Protein AF-A0A1H1KY16-F1 (afdb_monomer_lite)

Foldseek 3Di:
DPDPFFKKAFQQWAQDPPVQDRDTDHHGDIGTPLPDAPSRLVSVLVVCVVPVRRMDGVVVVSVVDDPVSRVVVVVVD

pLDDT: mean 85.92, std 14.25, range [41.53, 97.19]

Structure (mmCIF, N/CA/C/O backbone):
data_AF-A0A1H1KY16-F1
#
_entry.id   AF-A0A1H1KY16-F1
#
loop_
_atom_site.group_PDB
_atom_site.id
_atom_site.type_symbol
_atom_site.label_atom_id
_atom_site.label_alt_id
_atom_site.label_comp_id
_atom_site.label_asym_id
_atom_site.label_entity_id
_atom_site.label_seq_id
_atom_site.pdbx_PDB_ins_code
_atom_site.Cartn_x
_atom_site.Cartn_y
_atom_site.Cartn_z
_atom_site.occupancy
_atom_site.B_iso_or_equiv
_atom_site.auth_seq_id
_atom_site.auth_comp_id
_atom_site.auth_asym_id
_atom_site.auth_atom_id
_atom_site.pdbx_PDB_model_num
ATOM 1 N N . MET A 1 1 ? -25.738 -0.609 5.879 1.00 41.53 1 MET A N 1
ATOM 2 C CA . MET A 1 1 ? -25.206 -0.263 4.539 1.00 41.53 1 MET A CA 1
ATOM 3 C C . MET A 1 1 ? -24.119 -1.270 4.207 1.00 41.53 1 MET A C 1
ATOM 5 O O . MET A 1 1 ? -23.284 -1.497 5.067 1.00 41.53 1 MET A O 1
ATOM 9 N N . LYS A 1 2 ? -24.135 -1.918 3.034 1.00 48.12 2 LYS A N 1
ATOM 10 C CA . LYS A 1 2 ? -22.986 -2.729 2.598 1.00 48.12 2 LYS A CA 1
ATOM 11 C C . LYS A 1 2 ? -21.906 -1.752 2.134 1.00 48.12 2 LYS A C 1
ATOM 13 O O . LYS A 1 2 ? -22.039 -1.199 1.044 1.00 48.12 2 LYS A O 1
ATOM 18 N N . THR A 1 3 ? -20.906 -1.474 2.964 1.00 58.50 3 THR A N 1
ATOM 19 C CA . THR A 1 3 ? -19.683 -0.814 2.497 1.00 58.50 3 THR A CA 1
ATOM 20 C C . THR A 1 3 ? -19.088 -1.697 1.405 1.00 58.50 3 THR A C 1
ATOM 22 O O . THR A 1 3 ? -18.920 -2.907 1.577 1.00 58.50 3 THR A O 1
ATOM 25 N N . LYS A 1 4 ? -18.899 -1.133 0.208 1.00 73.88 4 LYS A N 1
ATOM 26 C CA . LYS A 1 4 ? -18.131 -1.816 -0.832 1.00 73.88 4 LYS A CA 1
ATOM 27 C C . LYS A 1 4 ? -16.705 -1.857 -0.309 1.00 73.88 4 LYS A C 1
ATOM 29 O O . LYS A 1 4 ? -16.075 -0.809 -0.300 1.00 73.88 4 LYS A O 1
ATOM 34 N N . ARG A 1 5 ? -16.237 -3.033 0.112 1.00 80.44 5 ARG A N 1
ATOM 35 C CA . ARG A 1 5 ? -14.838 -3.214 0.499 1.00 80.44 5 ARG A CA 1
ATOM 36 C C . ARG A 1 5 ? -13.936 -2.731 -0.626 1.00 80.44 5 ARG A C 1
ATOM 38 O O . ARG A 1 5 ? -14.135 -3.093 -1.791 1.00 80.44 5 ARG A O 1
ATOM 45 N N . GLU A 1 6 ? -12.988 -1.880 -0.271 1.00 91.62 6 GLU A N 1
ATOM 46 C CA . GLU A 1 6 ? -12.073 -1.255 -1.213 1.00 91.62 6 GLU A CA 1
ATOM 47 C C . GLU A 1 6 ? -10.702 -1.897 -1.080 1.00 91.62 6 GLU A C 1
ATOM 49 O O . GLU A 1 6 ? -10.198 -2.084 0.023 1.00 91.62 6 GLU A O 1
ATOM 54 N N . PHE A 1 7 ? -10.091 -2.219 -2.217 1.00 95.12 7 PHE A N 1
ATOM 55 C CA . PHE A 1 7 ? -8.845 -2.967 -2.240 1.00 95.12 7 PHE A CA 1
ATOM 56 C C . PHE A 1 7 ? -7.801 -2.317 -3.136 1.00 95.12 7 PHE A C 1
ATOM 58 O O . PHE A 1 7 ? -8.122 -1.672 -4.143 1.00 95.12 7 PHE A O 1
ATOM 65 N N . VAL A 1 8 ? -6.543 -2.573 -2.799 1.00 96.25 8 VAL A N 1
ATOM 66 C CA . VAL A 1 8 ? -5.387 -2.316 -3.656 1.00 96.25 8 VAL A CA 1
ATOM 67 C C . VAL A 1 8 ? -4.686 -3.634 -3.950 1.00 96.25 8 VAL A C 1
ATOM 69 O O . VAL A 1 8 ? -4.530 -4.482 -3.076 1.00 96.25 8 VAL A O 1
ATOM 72 N N . PHE A 1 9 ? -4.279 -3.809 -5.201 1.00 97.00 9 PHE A N 1
ATOM 73 C CA . PHE A 1 9 ? -3.612 -5.008 -5.679 1.00 97.00 9 PHE A CA 1
ATOM 74 C C . PHE A 1 9 ? -2.131 -4.744 -5.920 1.00 97.00 9 PHE A C 1
ATOM 76 O O . PHE A 1 9 ? -1.769 -3.776 -6.595 1.00 97.00 9 PHE A O 1
ATOM 83 N N . VAL A 1 10 ? -1.293 -5.632 -5.400 1.00 96.62 10 VAL A N 1
ATOM 84 C CA . VAL A 1 10 ? 0.164 -5.536 -5.455 1.00 96.62 10 VAL A CA 1
ATOM 85 C C . VAL A 1 10 ? 0.669 -6.193 -6.737 1.00 96.62 10 VAL A C 1
ATOM 87 O O . VAL A 1 10 ? 0.624 -7.410 -6.903 1.00 96.62 10 VAL A O 1
ATOM 90 N N . GLN A 1 11 ? 1.146 -5.378 -7.673 1.00 96.19 11 GLN A N 1
ATOM 91 C CA . GLN A 1 11 ? 1.610 -5.812 -8.995 1.00 96.19 11 GLN A CA 1
ATOM 92 C C . GLN A 1 11 ? 3.081 -6.244 -9.001 1.00 96.19 11 GLN A C 1
ATOM 94 O O . GLN A 1 11 ? 3.499 -7.040 -9.849 1.00 96.19 11 GLN A O 1
ATOM 99 N N . LYS A 1 12 ? 3.867 -5.743 -8.045 1.00 93.88 12 LYS A N 1
ATOM 100 C CA . LYS A 1 12 ? 5.281 -6.074 -7.844 1.00 93.88 12 LYS A CA 1
ATOM 101 C C . LYS A 1 12 ? 5.520 -6.337 -6.367 1.00 93.88 12 LYS A C 1
ATOM 103 O O . LYS A 1 12 ? 4.901 -5.678 -5.546 1.00 93.88 12 LYS A O 1
ATOM 108 N N . ALA A 1 13 ? 6.393 -7.288 -6.044 1.00 92.38 13 ALA A N 1
ATOM 109 C CA . ALA A 1 13 ? 6.727 -7.560 -4.652 1.00 92.38 13 ALA A CA 1
ATOM 110 C C . ALA A 1 13 ? 7.329 -6.304 -4.000 1.00 92.38 13 ALA A C 1
ATOM 112 O O . ALA A 1 13 ? 8.182 -5.648 -4.605 1.00 92.38 13 ALA A O 1
ATOM 113 N N . LEU A 1 14 ? 6.848 -5.968 -2.806 1.00 91.25 14 LEU A N 1
ATOM 114 C CA . LEU A 1 14 ? 7.241 -4.783 -2.055 1.00 91.25 14 LEU A CA 1
ATOM 115 C C . LEU A 1 14 ? 7.943 -5.213 -0.778 1.00 91.25 14 LEU A C 1
ATOM 117 O O . LEU A 1 14 ? 7.386 -5.967 0.016 1.00 91.25 14 LEU A O 1
ATOM 121 N N . PHE A 1 15 ? 9.144 -4.686 -0.576 1.00 87.94 15 PHE A N 1
ATOM 122 C CA . PHE A 1 15 ? 9.978 -5.019 0.567 1.00 87.94 15 PHE A CA 1
ATOM 123 C C . PHE A 1 15 ? 10.317 -3.741 1.313 1.00 87.94 15 PHE A C 1
ATOM 125 O O . PHE A 1 15 ? 10.970 -2.842 0.774 1.00 87.94 15 PHE A O 1
ATOM 132 N N . SER A 1 16 ? 9.878 -3.657 2.560 1.00 80.44 16 SER A N 1
ATOM 133 C CA . SER A 1 16 ? 10.382 -2.640 3.463 1.00 80.44 16 SER A CA 1
ATOM 134 C C . SER A 1 16 ? 11.780 -3.051 3.936 1.00 80.44 16 SER A C 1
ATOM 136 O O . SER A 1 16 ? 11.987 -4.204 4.318 1.00 80.44 16 SER A O 1
ATOM 138 N N . PRO A 1 17 ? 12.773 -2.145 3.920 1.00 70.62 17 PRO A N 1
ATOM 139 C CA . PRO A 1 17 ? 14.044 -2.424 4.562 1.00 70.62 17 PRO A CA 1
ATOM 140 C C . PRO A 1 17 ? 13.816 -2.665 6.062 1.00 70.62 17 PRO A C 1
ATOM 142 O O . PRO A 1 17 ? 13.128 -1.885 6.725 1.00 70.62 17 PRO A O 1
ATOM 145 N N . ILE A 1 18 ? 14.467 -3.707 6.587 1.00 59.56 18 ILE A N 1
ATOM 146 C CA . ILE A 1 18 ? 14.376 -4.219 7.974 1.00 59.56 18 ILE A CA 1
ATOM 147 C C . ILE A 1 18 ? 14.528 -3.105 9.038 1.00 59.56 18 ILE A C 1
ATOM 149 O O . ILE A 1 18 ? 14.059 -3.218 10.162 1.00 59.56 18 ILE A O 1
ATOM 153 N N . SER A 1 19 ? 15.151 -1.973 8.694 1.00 56.50 19 SER A N 1
ATOM 154 C CA . SER A 1 19 ? 15.344 -0.831 9.594 1.00 56.50 19 SER A CA 1
ATOM 155 C C . SER A 1 19 ? 14.126 0.081 9.796 1.00 56.50 19 SER A C 1
ATOM 157 O O . SER A 1 19 ? 14.187 0.953 10.662 1.00 56.50 19 SER A O 1
ATOM 159 N N . LYS A 1 20 ? 13.048 -0.052 9.008 1.00 59.44 20 LYS A N 1
ATOM 160 C CA . LYS A 1 20 ? 11.872 0.844 9.082 1.00 59.44 20 LYS A CA 1
ATOM 161 C C . LYS A 1 20 ? 10.542 0.124 9.287 1.00 59.44 20 LYS A C 1
ATOM 163 O O . LYS A 1 20 ? 9.624 0.721 9.845 1.00 59.44 20 LYS A O 1
ATOM 168 N N . SER A 1 21 ? 10.414 -1.114 8.818 1.00 59.56 21 SER A N 1
ATOM 169 C CA . SER A 1 21 ? 9.242 -1.982 9.011 1.00 59.56 21 SER A CA 1
ATOM 170 C C . SER A 1 21 ? 9.576 -3.377 8.478 1.00 59.56 21 SER A C 1
ATOM 172 O O . SER A 1 21 ? 10.218 -3.464 7.433 1.00 59.56 21 SER A O 1
ATOM 174 N N . ASP A 1 22 ? 9.090 -4.446 9.108 1.00 70.31 22 ASP A N 1
ATOM 175 C CA . ASP A 1 22 ? 9.230 -5.822 8.598 1.00 70.31 22 ASP A CA 1
ATOM 176 C C . ASP A 1 22 ? 8.068 -6.190 7.654 1.00 70.31 22 ASP A C 1
ATOM 178 O O . ASP A 1 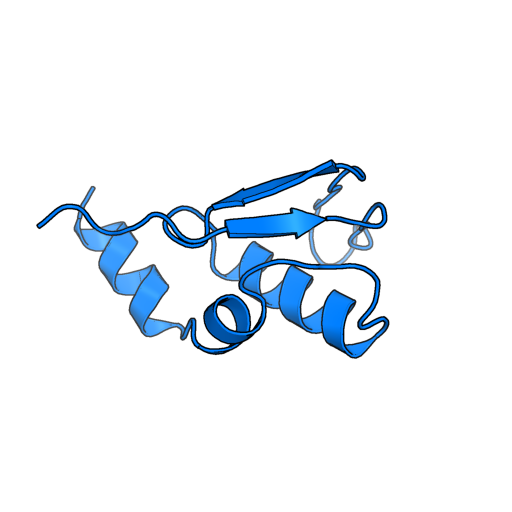22 ? 7.380 -7.194 7.836 1.00 70.31 22 ASP A O 1
ATOM 182 N N . PHE A 1 23 ? 7.793 -5.342 6.656 1.00 75.56 23 PHE A N 1
ATOM 183 C CA . PHE A 1 23 ? 6.785 -5.647 5.636 1.00 75.56 23 PHE A CA 1
ATOM 184 C C . PHE A 1 23 ? 7.434 -6.297 4.415 1.00 75.56 23 PHE A C 1
ATOM 186 O O . PHE A 1 23 ? 8.211 -5.663 3.701 1.00 75.56 23 PHE A O 1
ATOM 193 N N . ASP A 1 24 ? 7.046 -7.540 4.152 1.00 87.00 24 ASP A N 1
ATOM 194 C CA . ASP A 1 24 ? 7.221 -8.215 2.870 1.00 87.00 24 ASP A CA 1
ATOM 195 C C . ASP A 1 24 ? 5.829 -8.480 2.289 1.00 87.00 24 ASP A C 1
ATOM 197 O O . ASP A 1 24 ? 4.999 -9.156 2.905 1.00 87.00 24 ASP A O 1
ATOM 201 N N . ILE A 1 25 ? 5.548 -7.888 1.129 1.00 89.44 25 ILE A N 1
ATOM 202 C CA . ILE A 1 25 ? 4.272 -8.042 0.442 1.00 89.44 25 ILE A CA 1
ATOM 203 C C . ILE A 1 25 ? 4.527 -8.616 -0.943 1.00 89.44 25 ILE A C 1
ATOM 205 O O . ILE A 1 25 ? 4.962 -7.925 -1.867 1.00 89.44 25 ILE A O 1
ATOM 209 N N . GLY A 1 26 ? 4.200 -9.895 -1.098 1.00 91.44 26 GLY A N 1
ATO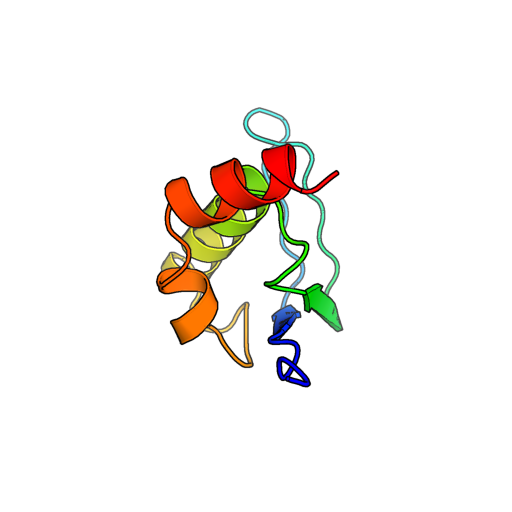M 210 C CA . GLY A 1 26 ? 4.349 -10.604 -2.360 1.00 91.44 26 GLY A CA 1
ATOM 211 C C . GLY A 1 26 ? 3.492 -10.025 -3.491 1.00 91.44 26 GLY A C 1
ATOM 212 O O . GLY A 1 26 ? 2.394 -9.497 -3.290 1.00 91.44 26 GLY A O 1
ATOM 213 N N . LYS A 1 27 ? 3.977 -10.190 -4.727 1.00 94.44 27 LYS A N 1
ATOM 214 C CA . LYS A 1 27 ? 3.184 -9.926 -5.934 1.00 94.44 27 LYS A CA 1
ATOM 215 C C . LYS A 1 27 ? 1.902 -10.764 -5.910 1.00 94.44 27 LYS A C 1
ATOM 217 O O . LYS A 1 27 ? 1.943 -11.962 -5.649 1.00 94.44 27 LYS A O 1
ATOM 222 N N . GLY A 1 28 ? 0.784 -10.143 -6.262 1.00 93.56 28 GLY A N 1
ATOM 223 C CA . GLY A 1 28 ? -0.534 -10.768 -6.250 1.00 93.56 28 GLY A CA 1
ATOM 224 C C . GLY A 1 28 ? -1.297 -10.582 -4.940 1.00 93.56 28 GLY A C 1
ATOM 225 O O . GLY A 1 28 ? -2.465 -10.960 -4.872 1.00 93.56 28 GLY A O 1
ATOM 226 N N . ALA A 1 29 ? -0.669 -9.990 -3.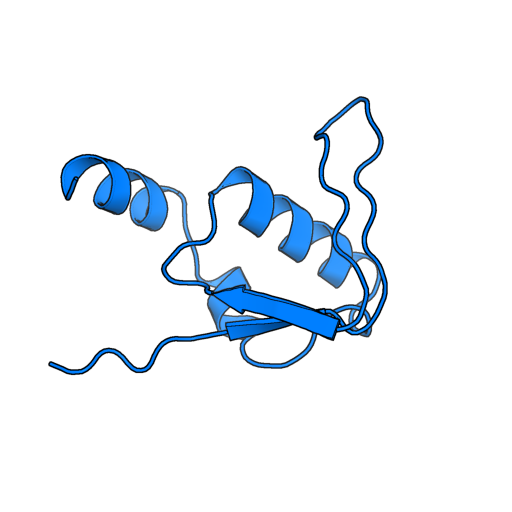918 1.00 94.50 29 ALA A N 1
ATOM 227 C CA . ALA A 1 29 ? -1.346 -9.664 -2.674 1.00 94.50 29 ALA A CA 1
ATOM 228 C C . ALA A 1 29 ? -2.464 -8.639 -2.895 1.00 94.50 29 ALA A C 1
ATOM 230 O O . ALA A 1 29 ? -2.387 -7.747 -3.747 1.00 94.50 29 ALA A O 1
ATOM 231 N N . LEU A 1 30 ? -3.505 -8.776 -2.080 1.00 95.19 30 LEU A N 1
ATOM 232 C CA . LEU A 1 30 ? -4.715 -7.978 -2.144 1.00 95.19 30 LEU A CA 1
ATOM 233 C C . LEU A 1 30 ? -4.903 -7.331 -0.771 1.00 95.19 30 LEU A C 1
ATOM 235 O O . LEU A 1 30 ? -5.136 -8.016 0.222 1.00 95.19 30 LEU A O 1
ATOM 239 N N . VAL A 1 31 ? -4.716 -6.016 -0.713 1.00 94.06 31 VAL A N 1
ATOM 240 C CA . VAL A 1 31 ? -4.743 -5.235 0.526 1.00 94.06 31 VAL A CA 1
ATOM 241 C C . VAL A 1 31 ? -6.130 -4.637 0.692 1.00 94.06 31 VAL A C 1
ATOM 243 O O . VAL A 1 31 ? -6.557 -3.836 -0.139 1.00 94.06 31 VAL A O 1
ATOM 246 N N . ASP A 1 32 ? -6.822 -5.021 1.762 1.00 94.31 32 ASP A N 1
ATOM 247 C CA . ASP A 1 32 ? -8.116 -4.454 2.149 1.00 94.31 32 ASP A CA 1
ATOM 248 C C . ASP A 1 32 ? -7.912 -3.107 2.851 1.00 94.31 32 ASP A C 1
ATOM 250 O O . ASP A 1 32 ? -7.324 -3.034 3.930 1.00 94.31 32 ASP A O 1
ATOM 254 N N . LEU A 1 33 ? -8.395 -2.025 2.241 1.00 93.44 33 LEU A N 1
ATOM 255 C CA . LEU A 1 33 ? -8.225 -0.669 2.761 1.00 93.44 33 LEU A CA 1
ATOM 256 C C . LEU A 1 33 ? -9.062 -0.399 4.022 1.00 93.44 33 LEU A C 1
ATOM 258 O O . LEU A 1 33 ? -8.796 0.578 4.732 1.00 93.44 33 LEU A O 1
ATOM 262 N N . GLU A 1 34 ? -10.047 -1.245 4.333 1.00 90.50 34 GLU A N 1
ATOM 263 C CA . GLU A 1 34 ? -10.813 -1.179 5.583 1.00 90.50 34 GLU A CA 1
ATOM 264 C C . GLU A 1 34 ? -10.056 -1.810 6.761 1.00 90.50 34 GLU A C 1
ATOM 266 O O . GLU A 1 34 ? -10.272 -1.404 7.899 1.00 90.50 34 GLU A O 1
ATOM 271 N N . LEU A 1 35 ? -9.135 -2.742 6.492 1.00 89.44 35 LEU A N 1
ATOM 272 C CA . LEU A 1 35 ? -8.393 -3.501 7.512 1.00 89.44 35 LEU A CA 1
ATOM 273 C C . LEU A 1 35 ? -6.891 -3.185 7.545 1.00 89.44 35 LEU A C 1
ATOM 275 O O . LEU A 1 35 ? -6.171 -3.657 8.421 1.00 89.44 35 LEU A O 1
ATOM 279 N N . VAL A 1 36 ? -6.396 -2.399 6.589 1.00 91.62 36 VAL A N 1
ATOM 280 C CA . VAL A 1 36 ? -4.994 -1.977 6.544 1.00 91.62 36 VAL A CA 1
ATOM 281 C C . VAL A 1 36 ? -4.640 -1.136 7.777 1.00 91.62 36 VAL A C 1
ATOM 283 O O . VAL A 1 36 ? -5.423 -0.287 8.209 1.00 91.62 36 VAL A O 1
ATOM 286 N N . THR A 1 37 ? -3.445 -1.354 8.325 1.00 90.94 37 THR A N 1
ATOM 287 C CA . THR A 1 37 ? -2.884 -0.528 9.403 1.00 90.94 37 THR A CA 1
ATOM 288 C C . THR A 1 37 ? -2.327 0.787 8.855 1.00 90.94 37 THR A C 1
ATOM 290 O O . THR A 1 37 ? -2.020 0.892 7.664 1.00 90.94 37 THR A O 1
ATOM 293 N N . GLU A 1 38 ? -2.155 1.794 9.719 1.00 91.81 38 GLU A N 1
ATOM 294 C CA . GLU A 1 38 ? -1.579 3.090 9.321 1.00 91.81 38 GLU A CA 1
ATOM 295 C C . GLU A 1 38 ? -0.184 2.908 8.705 1.00 91.81 38 GLU A C 1
ATOM 297 O O . GLU A 1 38 ? 0.059 3.351 7.583 1.00 91.81 38 GLU A O 1
ATOM 302 N N . ALA A 1 39 ? 0.694 2.158 9.381 1.00 90.56 39 ALA A N 1
ATOM 303 C CA . ALA A 1 39 ? 2.059 1.904 8.921 1.00 90.56 39 ALA A CA 1
ATOM 304 C C . ALA A 1 39 ? 2.104 1.208 7.549 1.00 90.56 39 ALA A C 1
ATOM 306 O O . ALA A 1 39 ? 2.891 1.586 6.680 1.00 90.56 39 ALA A O 1
ATOM 307 N N . LEU A 1 40 ? 1.232 0.221 7.324 1.00 91.75 40 LEU A N 1
ATOM 308 C CA . LEU A 1 40 ? 1.151 -0.476 6.043 1.00 91.75 40 LEU A CA 1
ATOM 309 C C . LEU A 1 40 ? 0.605 0.441 4.937 1.00 91.75 40 LEU A C 1
ATOM 311 O O . LEU A 1 40 ? 1.115 0.434 3.817 1.00 91.75 40 LEU A O 1
ATOM 315 N N . ALA A 1 41 ? -0.396 1.271 5.237 1.00 94.25 41 ALA A N 1
ATOM 316 C CA . ALA A 1 41 ? -0.928 2.232 4.277 1.00 94.25 41 ALA A CA 1
ATOM 317 C C . ALA A 1 41 ? 0.120 3.284 3.874 1.00 94.25 41 ALA A C 1
ATOM 319 O O . ALA A 1 41 ? 0.229 3.619 2.694 1.00 94.25 41 ALA A O 1
ATOM 320 N N . GLU A 1 42 ? 0.904 3.795 4.825 1.00 93.06 42 GLU A N 1
ATOM 321 C CA . GLU A 1 42 ? 2.007 4.721 4.545 1.00 93.06 42 GLU A CA 1
ATOM 322 C C . GLU A 1 42 ? 3.105 4.073 3.704 1.00 93.06 42 GLU A C 1
ATOM 324 O O . GLU A 1 42 ? 3.541 4.662 2.712 1.00 93.06 42 GLU A O 1
ATOM 329 N N . PHE A 1 43 ? 3.494 2.842 4.039 1.00 92.75 43 PHE A N 1
ATOM 330 C CA . PHE A 1 43 ? 4.446 2.070 3.248 1.00 92.75 43 PHE A CA 1
ATOM 331 C C . PHE A 1 43 ? 3.988 1.935 1.787 1.00 92.75 43 PHE A C 1
ATOM 333 O O . PHE A 1 43 ? 4.722 2.298 0.869 1.00 92.75 43 PHE A O 1
ATOM 340 N N . LEU A 1 44 ? 2.742 1.514 1.559 1.00 94.56 4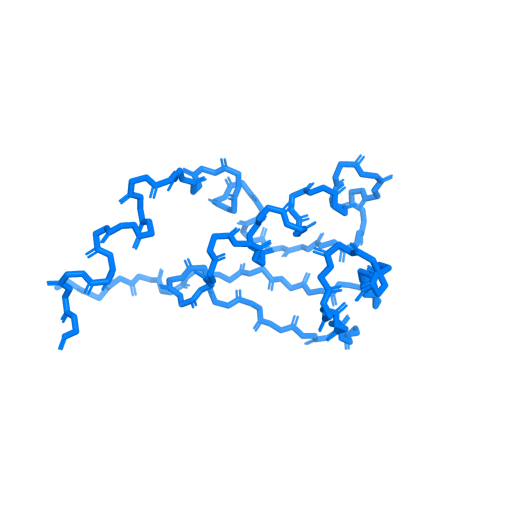4 LEU A N 1
ATOM 341 C CA . LEU A 1 44 ? 2.183 1.353 0.214 1.00 94.56 44 LEU A CA 1
ATOM 342 C C . LEU A 1 44 ? 2.125 2.676 -0.567 1.00 94.56 44 LEU A C 1
ATOM 344 O O . LEU A 1 44 ? 2.429 2.700 -1.760 1.00 94.56 44 LEU A O 1
ATOM 348 N N . LYS A 1 45 ? 1.774 3.791 0.090 1.00 95.56 45 LYS A N 1
ATOM 349 C CA 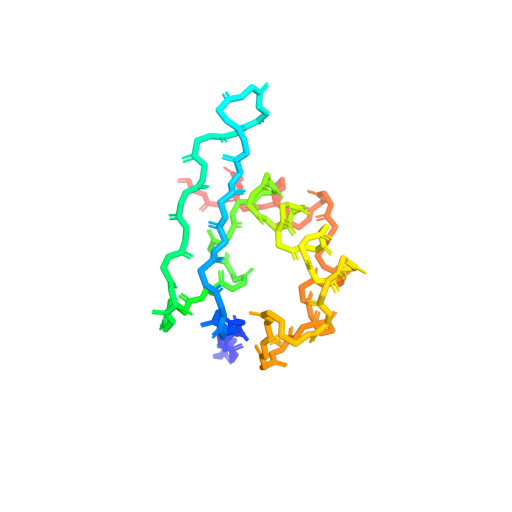. LYS A 1 45 ? 1.805 5.126 -0.537 1.00 95.56 45 LYS A CA 1
ATOM 350 C C . LYS A 1 45 ? 3.217 5.484 -0.997 1.00 95.56 45 LYS A C 1
ATOM 352 O O . LYS A 1 45 ? 3.385 5.968 -2.114 1.00 95.56 45 LYS A O 1
ATOM 357 N N . LEU A 1 46 ? 4.222 5.247 -0.153 1.00 94.12 46 LEU A N 1
ATOM 358 C CA . LEU A 1 46 ? 5.620 5.538 -0.472 1.00 94.12 46 LEU A CA 1
ATOM 359 C C . LEU A 1 46 ? 6.126 4.691 -1.641 1.00 94.12 46 LEU A C 1
ATOM 361 O O . LEU A 1 46 ? 6.760 5.233 -2.545 1.00 94.12 46 LEU A O 1
ATOM 365 N N . GLU A 1 47 ? 5.823 3.394 -1.657 1.00 94.31 47 GLU A N 1
ATOM 366 C CA . GLU A 1 47 ? 6.202 2.518 -2.770 1.00 94.31 47 GLU A CA 1
ATOM 367 C C . GLU A 1 47 ? 5.522 2.932 -4.080 1.00 94.31 47 GLU A C 1
ATOM 369 O O . GLU A 1 47 ? 6.178 2.988 -5.118 1.00 94.31 47 GLU A O 1
ATOM 374 N N . TYR A 1 48 ? 4.252 3.348 -4.038 1.00 95.69 48 TYR A N 1
ATOM 375 C CA . TYR A 1 48 ? 3.563 3.866 -5.222 1.00 95.69 48 TYR A CA 1
ATOM 376 C C . TYR A 1 48 ? 4.160 5.177 -5.751 1.00 95.69 48 TYR A C 1
ATOM 378 O O . TYR A 1 48 ? 4.210 5.393 -6.959 1.00 95.69 48 TYR A O 1
ATOM 386 N N . ILE A 1 49 ? 4.623 6.064 -4.863 1.00 95.69 49 ILE A N 1
ATOM 387 C CA . ILE A 1 49 ? 5.307 7.304 -5.266 1.00 95.69 49 ILE A CA 1
ATOM 388 C C . ILE A 1 49 ? 6.635 6.988 -5.969 1.00 95.69 49 ILE A C 1
ATOM 390 O O . ILE A 1 49 ? 6.993 7.676 -6.924 1.00 95.69 49 ILE A O 1
ATOM 394 N N . LYS A 1 50 ? 7.362 5.958 -5.515 1.00 94.06 50 LYS A N 1
ATOM 395 C CA . LYS A 1 50 ? 8.614 5.509 -6.148 1.00 94.06 50 LYS A CA 1
ATOM 396 C C . LYS A 1 50 ? 8.363 4.832 -7.494 1.00 94.06 50 LYS A C 1
ATOM 398 O O . LYS A 1 50 ? 9.106 5.065 -8.443 1.00 94.06 50 LYS A O 1
ATOM 403 N N . ASP A 1 51 ? 7.337 3.989 -7.561 1.00 95.44 51 ASP A N 1
ATOM 404 C CA . ASP A 1 51 ? 6.945 3.244 -8.752 1.00 95.44 51 ASP A CA 1
ATOM 405 C C . ASP A 1 51 ? 5.418 3.132 -8.834 1.00 95.44 51 ASP A C 1
ATOM 407 O O . ASP A 1 51 ? 4.798 2.270 -8.213 1.00 95.44 51 ASP A O 1
ATOM 411 N N . SER A 1 52 ? 4.795 3.954 -9.678 1.00 95.38 52 SER A N 1
ATOM 412 C CA . SER A 1 52 ? 3.338 3.959 -9.856 1.00 95.38 52 SER A CA 1
ATOM 413 C C . SER A 1 52 ? 2.787 2.686 -10.507 1.00 95.38 52 SER A C 1
ATOM 415 O O . SER A 1 52 ? 1.575 2.496 -10.565 1.00 95.38 52 SER A O 1
ATOM 417 N N . THR A 1 53 ? 3.651 1.788 -10.990 1.00 96.44 53 THR A N 1
ATOM 418 C CA . THR A 1 53 ? 3.249 0.496 -11.563 1.00 96.44 53 THR A CA 1
ATOM 419 C C . THR A 1 53 ? 3.262 -0.642 -10.542 1.00 96.44 53 THR A C 1
ATOM 421 O O . THR A 1 53 ? 2.884 -1.765 -10.882 1.00 96.44 53 THR A O 1
ATOM 424 N N . CYS A 1 54 ? 3.689 -0.391 -9.298 1.00 95.75 54 CYS A N 1
ATOM 425 C CA . CYS A 1 54 ? 3.779 -1.430 -8.271 1.00 95.75 54 CYS A CA 1
ATOM 426 C C . CYS A 1 54 ? 2.428 -1.767 -7.618 1.00 95.75 54 CYS A C 1
ATOM 428 O O . CYS A 1 54 ? 2.260 -2.884 -7.128 1.00 95.75 54 CYS A O 1
ATOM 430 N N . LEU A 1 55 ? 1.447 -0.857 -7.677 1.00 97.19 55 LEU A N 1
ATOM 431 C CA . LEU A 1 55 ? 0.085 -1.055 -7.175 1.00 97.19 55 LEU A CA 1
ATOM 432 C C . LEU A 1 55 ? -0.959 -0.775 -8.258 1.00 97.19 55 LEU A C 1
ATOM 434 O O . LEU A 1 55 ? -0.734 -0.018 -9.197 1.00 97.19 55 LEU A O 1
ATOM 438 N N . SER A 1 56 ? -2.140 -1.364 -8.099 1.00 95.75 56 SER A N 1
ATOM 439 C CA . SER A 1 56 ? -3.307 -1.120 -8.953 1.00 95.75 56 SER A CA 1
ATOM 440 C C . SER A 1 56 ? -4.610 -1.263 -8.161 1.00 95.75 56 SER A C 1
ATOM 442 O O . SER A 1 56 ? -4.595 -1.643 -6.991 1.00 95.75 56 SER A O 1
ATOM 444 N N . GLY A 1 57 ? -5.751 -0.958 -8.780 1.00 93.94 57 GLY A N 1
ATOM 445 C CA . GLY A 1 57 ? -7.046 -0.946 -8.097 1.00 93.94 57 GLY A CA 1
ATOM 446 C C . GLY A 1 57 ? -7.334 0.422 -7.485 1.00 93.94 57 GLY A C 1
ATOM 447 O O . GLY A 1 57 ? -7.120 1.446 -8.132 1.00 93.94 57 GLY A O 1
ATOM 448 N N . ASN A 1 58 ? -7.828 0.460 -6.248 1.00 95.12 58 ASN A N 1
ATOM 449 C CA . ASN A 1 58 ? -8.355 1.685 -5.648 1.00 95.12 58 ASN A CA 1
ATOM 450 C C . ASN A 1 58 ? -7.260 2.534 -4.969 1.00 95.12 58 ASN A C 1
ATOM 452 O O . ASN A 1 58 ? -7.352 2.906 -3.800 1.00 95.12 58 ASN A O 1
ATOM 456 N N . VAL A 1 59 ? -6.186 2.833 -5.707 1.00 96.00 59 VAL A N 1
ATOM 457 C CA . VAL A 1 59 ? -5.015 3.563 -5.189 1.00 96.00 59 VAL A CA 1
ATOM 458 C C . VAL A 1 59 ? -5.395 4.970 -4.721 1.00 96.00 59 VAL A C 1
ATOM 460 O O . VAL A 1 59 ? -4.900 5.433 -3.699 1.00 96.00 59 VAL A O 1
ATOM 463 N N . LEU A 1 60 ? -6.337 5.640 -5.39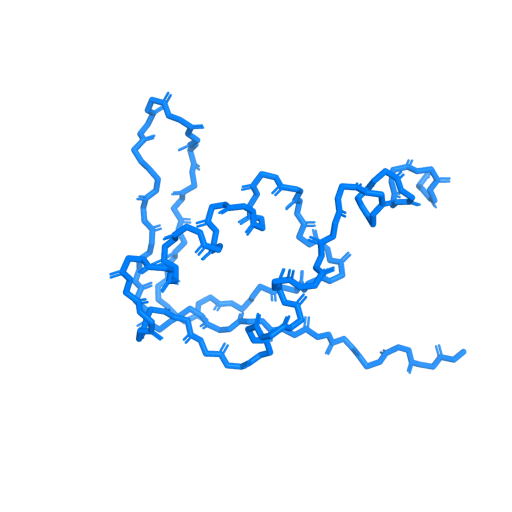1 1.00 95.62 60 LEU A N 1
ATOM 464 C CA . LEU A 1 60 ? -6.824 6.947 -4.939 1.00 95.62 60 LEU A CA 1
ATOM 465 C C . LEU A 1 60 ? -7.378 6.877 -3.510 1.00 95.62 60 LEU A C 1
ATOM 467 O O . LEU A 1 60 ? -7.090 7.749 -2.692 1.00 95.62 60 LEU A O 1
ATOM 471 N N . ARG A 1 61 ? -8.126 5.815 -3.190 1.00 95.50 61 ARG A N 1
ATOM 472 C CA . ARG A 1 61 ? -8.664 5.609 -1.848 1.00 95.50 61 ARG A CA 1
ATOM 473 C C . ARG A 1 61 ? -7.563 5.389 -0.816 1.00 95.50 61 ARG A C 1
ATOM 475 O O . ARG A 1 61 ? -7.647 5.961 0.267 1.00 95.50 61 ARG A O 1
ATOM 482 N N . LEU A 1 62 ? -6.516 4.634 -1.158 1.00 96.00 62 LEU A N 1
ATOM 483 C CA . LEU A 1 62 ? -5.333 4.479 -0.305 1.00 96.00 62 LEU A CA 1
ATOM 484 C C . LEU A 1 62 ? -4.759 5.853 0.079 1.00 96.00 62 LEU A C 1
ATOM 486 O O . LEU A 1 62 ? -4.499 6.094 1.255 1.00 96.00 62 LEU A O 1
ATOM 490 N N . PHE A 1 63 ? -4.640 6.784 -0.874 1.00 96.31 63 PHE A N 1
ATOM 491 C CA . PHE A 1 63 ? -4.172 8.155 -0.616 1.00 96.31 63 PHE A CA 1
ATOM 492 C C . PHE A 1 63 ? -5.151 9.020 0.192 1.00 96.31 63 PHE A C 1
ATOM 494 O O . PHE A 1 63 ? -4.720 9.972 0.840 1.00 96.31 63 PHE A O 1
ATOM 501 N N . GLN A 1 64 ? -6.440 8.684 0.206 1.00 95.75 64 GLN A N 1
ATOM 502 C CA . GLN A 1 64 ? -7.448 9.373 1.015 1.00 95.75 64 GLN A CA 1
ATOM 503 C C . GLN A 1 64 ? -7.475 8.920 2.480 1.00 95.75 64 GLN A C 1
ATOM 505 O O . GLN A 1 64 ? -8.072 9.622 3.293 1.00 95.75 64 GLN A O 1
ATOM 510 N N . LEU A 1 65 ? -6.850 7.786 2.827 1.00 93.94 65 LEU A N 1
ATOM 511 C CA . LEU A 1 65 ? -6.740 7.338 4.218 1.00 93.94 65 LEU A CA 1
ATOM 512 C C . LEU A 1 65 ? -5.880 8.318 5.023 1.00 93.94 65 LEU A C 1
ATOM 514 O O . LEU A 1 65 ? -4.706 8.541 4.700 1.00 93.94 65 LEU A O 1
ATOM 518 N N . ARG A 1 66 ? -6.462 8.877 6.083 1.00 92.69 66 ARG A N 1
ATOM 519 C CA . ARG A 1 66 ? -5.842 9.802 7.035 1.00 92.69 66 ARG A CA 1
ATOM 520 C C . ARG A 1 66 ? -5.683 9.123 8.391 1.00 92.69 66 ARG A C 1
ATOM 522 O O . ARG A 1 66 ? -6.411 8.195 8.713 1.00 92.69 66 ARG A O 1
ATOM 529 N N . LYS A 1 67 ? -4.805 9.663 9.237 1.00 89.19 67 LYS A N 1
ATOM 530 C CA . LYS A 1 67 ? -4.570 9.178 10.608 1.00 89.19 67 LYS A CA 1
ATOM 531 C C . LYS A 1 67 ? -5.857 8.934 11.418 1.00 89.19 67 LYS A C 1
ATOM 533 O O . LYS A 1 67 ? -5.998 7.914 12.082 1.00 89.19 67 LYS A O 1
ATOM 538 N N . VAL A 1 68 ? -6.834 9.840 11.306 1.00 88.50 68 VAL A N 1
ATOM 539 C CA . VAL A 1 68 ? -8.140 9.720 11.986 1.00 88.50 68 VAL A CA 1
ATOM 540 C C . VAL A 1 68 ? -8.933 8.476 11.566 1.00 88.50 68 VAL A C 1
ATOM 542 O O . VAL A 1 68 ? -9.679 7.929 12.372 1.00 88.50 68 VAL A O 1
ATOM 545 N N . ASP A 1 69 ? -8.754 8.001 10.331 1.00 87.94 69 ASP A N 1
ATOM 546 C CA . ASP A 1 69 ? -9.445 6.816 9.825 1.00 87.94 69 ASP A CA 1
ATOM 547 C C . ASP A 1 69 ? -8.940 5.529 10.494 1.00 87.94 69 ASP A C 1
ATOM 549 O O . ASP A 1 69 ? -9.681 4.552 10.525 1.00 87.94 69 ASP A O 1
ATOM 553 N N . PHE A 1 70 ? -7.718 5.529 11.041 1.00 88.75 70 PHE A N 1
ATOM 554 C CA . PHE A 1 70 ? -7.136 4.398 11.772 1.00 88.75 70 PHE A CA 1
ATOM 555 C C . PHE A 1 70 ? -7.474 4.451 13.262 1.00 88.75 70 PHE A C 1
ATOM 557 O O . PHE A 1 70 ? -7.886 3.443 13.825 1.00 88.75 70 PHE A O 1
ATOM 564 N N . ILE A 1 71 ? -7.416 5.640 13.870 1.00 83.19 71 ILE A N 1
ATOM 565 C CA . ILE A 1 71 ? -7.813 5.852 15.272 1.00 83.19 71 ILE A CA 1
ATOM 566 C C . ILE A 1 71 ? -9.259 5.393 15.497 1.00 83.19 71 ILE A C 1
ATOM 568 O O . ILE A 1 71 ? -9.549 4.666 16.439 1.00 83.19 71 ILE A O 1
ATOM 572 N N . ASN A 1 72 ? -10.176 5.760 14.598 1.00 72.19 72 ASN A N 1
ATOM 573 C CA . ASN A 1 72 ? -11.582 5.369 14.714 1.00 72.19 72 ASN A CA 1
ATOM 574 C C . ASN A 1 72 ? -11.813 3.850 14.622 1.00 72.19 72 ASN A C 1
ATOM 576 O O . ASN A 1 72 ? -12.874 3.394 15.038 1.00 72.19 72 ASN A O 1
ATOM 580 N N . ARG A 1 73 ? -10.864 3.078 14.072 1.00 76.06 73 ARG A N 1
ATOM 581 C CA . ARG A 1 73 ? -10.958 1.611 13.979 1.00 76.06 73 ARG A CA 1
ATOM 582 C C . ARG A 1 73 ? -10.570 0.945 15.297 1.00 76.06 73 ARG A C 1
ATOM 584 O O . ARG A 1 73 ? -11.257 0.021 15.703 1.00 76.06 73 ARG A O 1
ATOM 591 N N . GLU A 1 74 ? -9.561 1.466 15.998 1.00 62.56 74 GLU A N 1
ATOM 592 C CA . GLU A 1 74 ? -9.134 0.943 17.309 1.00 62.56 74 GLU A CA 1
ATOM 593 C C . GLU A 1 74 ? -10.203 1.102 18.405 1.00 62.56 74 GLU A C 1
ATOM 595 O O . GLU A 1 74 ? -10.219 0.339 19.360 1.00 62.56 74 GLU A O 1
ATOM 600 N N . PHE A 1 75 ? -11.119 2.069 18.274 1.00 58.78 75 PHE A N 1
ATOM 601 C CA . PHE A 1 75 ? -12.217 2.284 19.232 1.00 58.78 75 PHE A CA 1
ATOM 602 C C . PHE A 1 75 ? -13.510 1.515 18.901 1.00 58.78 75 PHE A C 1
ATOM 604 O O . PHE A 1 75 ? -14.519 1.699 19.583 1.00 58.78 75 PHE A O 1
ATOM 611 N N . GLN A 1 76 ? -13.522 0.722 17.826 1.00 54.09 76 GLN A N 1
ATOM 612 C CA . GLN A 1 76 ? -14.673 -0.092 17.409 1.00 54.09 76 GLN A CA 1
ATOM 613 C C . GLN A 1 76 ? -14.505 -1.586 17.750 1.00 54.09 76 GLN A C 1
ATOM 615 O O . GLN A 1 76 ? -15.463 -2.339 17.561 1.00 54.09 76 GLN A O 1
ATOM 620 N N . GLU A 1 77 ? -13.328 -2.002 18.230 1.00 47.03 77 GLU A N 1
ATOM 621 C CA . GLU A 1 77 ? -13.014 -3.359 18.716 1.00 47.03 77 GLU A CA 1
ATOM 622 C C . GLU A 1 77 ? -13.167 -3.471 20.240 1.00 47.03 77 GLU A C 1
ATOM 624 O O . GLU A 1 77 ? -13.629 -4.544 20.696 1.00 47.03 77 GLU A O 1
#

Radius of gyration: 12.55 Å; chains: 1; bounding box: 40×21×31 Å

Sequence (77 aa):
MKTKREFVFVQKALFSPISKSDFDIGKGALVDLELVTEALAEFLKLEYIKDSTCLSGNVLRLFQLRKVDFINREFQE

Secondary structure (DSSP, 8-state):
------EEEESS-EE--TTT---EE-TT-EEETTT--HHHHHHHHHHHHH-TTSEEESHHHHHH--HHHHHHHHT--